Protein AF-A0A6J6PQ62-F1 (afdb_monomer_lite)

Sequence (44 aa):
MAQKIESGVIVFIVCDYGWKYLSTGAWTLDLDEATANAEKVIYF

Foldseek 3Di:
DDDDDPDDDDDDDDPPPCVVCVVVCLVVDDPVVNVVVVVVDDDD

Organism: NCBI:txid449393

Secondary structure (DSSP, 8-state):
-PPPPS---------S-GGGGGGGTTTSS-HHHHHHHHTT----

Structure (mmCIF, N/CA/C/O backbone):
data_AF-A0A6J6PQ62-F1
#
_entry.id   AF-A0A6J6PQ62-F1
#
loop_
_atom_site.group_PDB
_atom_site.id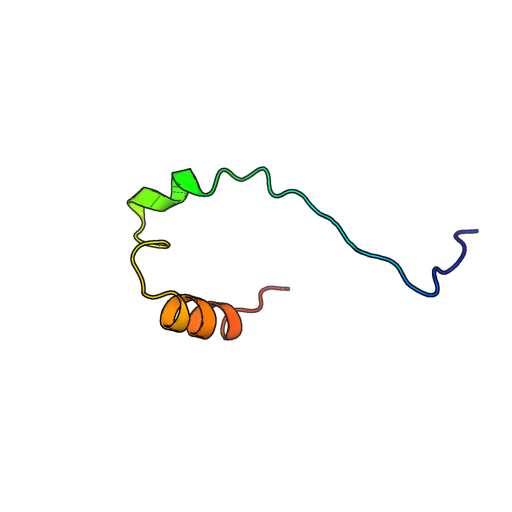
_atom_site.type_symbol
_atom_site.label_atom_id
_atom_site.label_alt_id
_atom_site.label_comp_id
_atom_site.label_asym_id
_atom_site.label_entity_id
_atom_site.label_seq_id
_atom_site.pdbx_PDB_ins_code
_atom_site.Cartn_x
_atom_site.Cartn_y
_atom_site.Cartn_z
_atom_site.occupancy
_atom_site.B_iso_or_equiv
_atom_site.auth_seq_id
_atom_site.auth_comp_id
_atom_site.auth_asym_id
_atom_site.auth_atom_id
_atom_site.pdbx_PDB_model_num
ATOM 1 N N . MET A 1 1 ? -7.478 1.588 32.003 1.00 49.25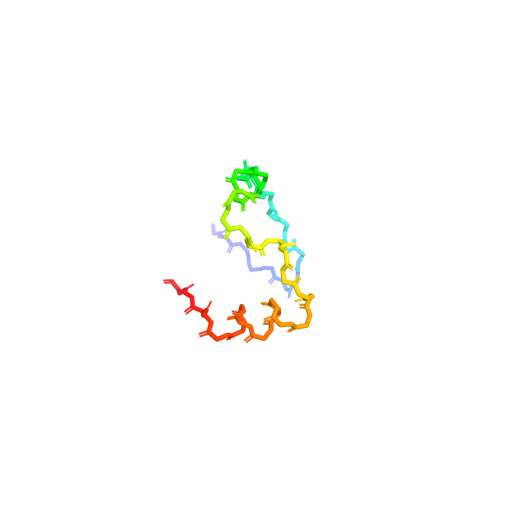 1 MET A N 1
ATOM 2 C CA . MET A 1 1 ? -7.482 0.329 31.223 1.00 49.25 1 MET A CA 1
ATOM 3 C C . MET A 1 1 ? -8.018 0.634 29.838 1.00 49.25 1 MET A C 1
ATOM 5 O O . MET A 1 1 ? -9.003 1.355 29.757 1.00 49.25 1 MET A O 1
ATOM 9 N N . ALA A 1 2 ? -7.384 0.134 28.779 1.00 61.25 2 ALA A N 1
ATOM 10 C CA . ALA A 1 2 ? -7.936 0.231 27.429 1.00 61.25 2 ALA A CA 1
ATOM 11 C C . ALA A 1 2 ? -9.013 -0.853 27.249 1.00 61.25 2 ALA A C 1
ATOM 13 O O . ALA A 1 2 ? -8.741 -2.029 27.491 1.00 61.25 2 ALA A O 1
ATOM 14 N N . GLN A 1 3 ? -10.235 -0.461 26.886 1.00 77.62 3 GLN A N 1
ATOM 15 C CA . GLN A 1 3 ? -11.304 -1.404 26.548 1.00 77.62 3 GLN A CA 1
ATOM 16 C C . GLN A 1 3 ? -11.049 -2.017 25.165 1.00 77.62 3 GLN A C 1
ATOM 18 O O . GLN A 1 3 ? -10.583 -1.341 24.249 1.00 77.62 3 GLN A O 1
ATOM 23 N N . LYS A 1 4 ? -11.343 -3.314 25.029 1.00 81.88 4 LYS A N 1
ATOM 24 C CA . LYS A 1 4 ? -11.225 -4.062 23.773 1.00 81.88 4 LYS A CA 1
ATOM 25 C C . LYS A 1 4 ? -12.390 -3.680 22.853 1.00 81.88 4 LYS A C 1
ATOM 27 O O . LYS A 1 4 ? -13.529 -3.636 23.307 1.00 81.88 4 LYS A O 1
ATOM 32 N N . ILE A 1 5 ? -12.106 -3.418 21.582 1.00 83.38 5 ILE A N 1
ATOM 33 C CA . ILE A 1 5 ? -13.117 -3.187 20.540 1.00 83.38 5 ILE A CA 1
ATOM 34 C C . ILE A 1 5 ? -13.525 -4.530 19.912 1.00 83.38 5 ILE A C 1
ATOM 36 O O . ILE A 1 5 ? -12.651 -5.325 19.574 1.00 83.38 5 ILE A O 1
ATOM 40 N N . GLU A 1 6 ? -14.832 -4.805 19.786 1.00 86.88 6 GLU A N 1
ATOM 41 C CA . GLU A 1 6 ? -15.341 -6.024 19.119 1.00 86.88 6 GLU A CA 1
ATOM 42 C C . GLU A 1 6 ? -15.197 -5.956 17.593 1.00 86.88 6 GLU A C 1
ATOM 44 O O . GLU A 1 6 ? -14.905 -6.963 16.954 1.00 86.88 6 GLU A O 1
ATOM 49 N N . SER A 1 7 ? -15.382 -4.774 17.002 1.00 88.31 7 SER A N 1
ATOM 50 C CA . SER A 1 7 ? -15.175 -4.523 15.574 1.00 88.31 7 SER A CA 1
ATOM 51 C C . SER A 1 7 ? -14.908 -3.037 15.316 1.00 88.31 7 SER A C 1
ATOM 53 O O . SER A 1 7 ? -15.254 -2.180 16.131 1.00 88.31 7 SER A O 1
ATOM 55 N N . GLY A 1 8 ? -14.260 -2.726 14.194 1.00 85.06 8 GLY A N 1
ATOM 56 C CA . GLY A 1 8 ? -13.953 -1.358 13.783 1.00 85.06 8 GLY A CA 1
ATOM 57 C C . GLY A 1 8 ? -13.291 -1.321 12.409 1.00 85.06 8 GLY A C 1
ATOM 58 O O . GLY A 1 8 ? -12.714 -2.312 11.965 1.00 85.06 8 GLY A O 1
ATOM 59 N N . VAL A 1 9 ? -13.382 -0.176 11.734 1.00 90.19 9 VAL A N 1
ATOM 60 C CA . VAL A 1 9 ? -12.699 0.059 10.457 1.00 90.19 9 VAL A CA 1
ATOM 61 C C . VAL A 1 9 ? -11.405 0.807 10.738 1.00 90.19 9 VAL A C 1
ATOM 63 O O . VAL A 1 9 ? -11.424 1.900 11.303 1.00 90.19 9 VAL A O 1
ATOM 66 N N . ILE A 1 10 ? -10.279 0.219 10.341 1.00 86.25 10 ILE A N 1
ATOM 67 C CA . ILE A 1 10 ? -8.981 0.886 10.403 1.00 86.25 10 ILE A CA 1
ATOM 68 C C . ILE A 1 10 ? -8.841 1.733 9.141 1.00 86.25 10 ILE A C 1
ATOM 70 O O . ILE A 1 10 ? -8.817 1.204 8.033 1.00 86.25 10 ILE A O 1
ATOM 74 N N . VAL A 1 11 ? -8.744 3.049 9.316 1.00 87.75 11 VAL A N 1
ATOM 75 C CA . VAL A 1 11 ? -8.471 3.993 8.229 1.00 87.75 11 VAL A CA 1
ATOM 76 C C . VAL A 1 11 ? -7.117 4.630 8.493 1.00 87.75 11 VAL A C 1
ATOM 78 O O . VAL A 1 11 ? -6.904 5.216 9.553 1.00 87.75 11 VAL A O 1
ATOM 81 N N . PHE A 1 12 ? -6.208 4.535 7.528 1.00 83.56 12 PHE A N 1
ATOM 82 C CA . PHE A 1 12 ? -4.942 5.256 7.553 1.00 83.56 12 PHE A CA 1
ATOM 83 C C . PHE A 1 12 ? -4.750 5.991 6.229 1.00 83.56 12 PHE A C 1
ATOM 85 O O . PHE A 1 12 ? -5.113 5.485 5.168 1.00 83.56 12 PHE A O 1
ATOM 92 N N . ILE A 1 13 ? -4.212 7.207 6.300 1.00 80.38 13 ILE A N 1
ATOM 93 C CA . ILE A 1 13 ? -3.906 8.019 5.124 1.00 80.38 13 ILE A CA 1
ATOM 94 C C . ILE A 1 13 ? -2.401 7.952 4.911 1.00 80.38 13 ILE A C 1
ATOM 96 O O . ILE A 1 13 ? -1.625 8.385 5.764 1.00 80.38 13 ILE A O 1
ATOM 100 N N . VAL A 1 14 ? -1.988 7.428 3.760 1.00 77.38 14 VAL A N 1
ATOM 101 C CA . VAL A 1 14 ? -0.591 7.486 3.333 1.00 77.38 14 VAL A CA 1
ATOM 102 C C . VAL A 1 14 ? -0.356 8.822 2.649 1.00 77.38 14 VAL A C 1
ATOM 104 O O . VAL A 1 14 ? -0.745 9.024 1.503 1.00 77.38 14 VAL A O 1
ATOM 107 N N . CYS A 1 15 ? 0.302 9.739 3.358 1.00 74.19 15 CYS A N 1
ATOM 108 C CA . CYS A 1 15 ? 0.746 11.018 2.798 1.00 74.19 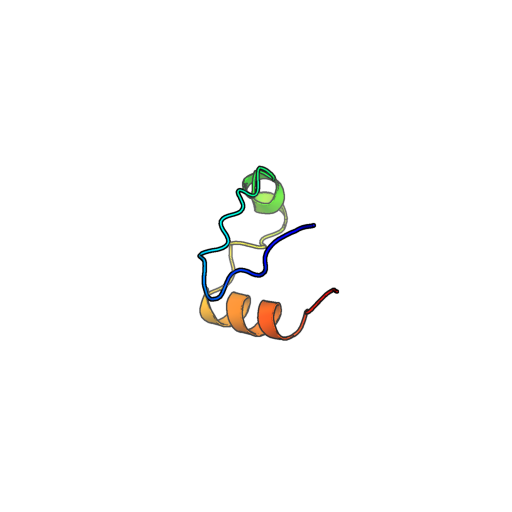15 CYS A CA 1
ATOM 109 C C . CYS A 1 15 ? 2.049 10.895 1.986 1.00 74.19 15 CYS A C 1
ATOM 111 O O . CYS A 1 15 ? 2.614 11.913 1.580 1.00 74.19 15 CYS A O 1
ATOM 113 N N . ASP A 1 16 ? 2.544 9.675 1.744 1.00 71.19 16 ASP A N 1
ATOM 114 C CA . ASP A 1 16 ? 3.573 9.451 0.734 1.00 71.19 16 ASP A CA 1
ATOM 115 C C . ASP A 1 16 ? 2.908 9.500 -0.636 1.00 71.19 16 ASP A C 1
ATOM 117 O O . ASP A 1 16 ? 2.426 8.519 -1.188 1.00 71.19 16 ASP A O 1
ATOM 121 N N . TYR A 1 17 ? 2.778 10.726 -1.108 1.00 60.38 17 TYR A N 1
ATOM 122 C CA . TYR A 1 17 ? 2.638 11.144 -2.485 1.00 60.38 17 TYR A CA 1
ATOM 123 C C . TYR A 1 17 ? 3.217 10.138 -3.508 1.00 60.38 17 TYR A C 1
ATOM 125 O O . TYR A 1 17 ? 4.303 10.338 -4.052 1.00 60.38 17 TYR A O 1
ATOM 133 N N . GLY A 1 18 ? 2.446 9.092 -3.832 1.00 63.38 18 GLY A N 1
ATOM 134 C CA . GLY A 1 18 ? 2.842 8.002 -4.732 1.00 63.38 18 GLY A CA 1
ATOM 135 C C . GLY A 1 18 ? 3.288 8.462 -6.126 1.00 63.38 18 GLY A C 1
ATOM 136 O O . GLY A 1 18 ? 3.953 7.715 -6.844 1.00 63.38 18 GLY A O 1
ATOM 137 N N . TRP A 1 19 ? 3.005 9.726 -6.473 1.00 63.50 19 TRP A N 1
ATOM 138 C CA . TRP A 1 19 ? 3.530 10.408 -7.654 1.00 63.50 19 TRP A CA 1
ATOM 139 C C . TRP A 1 19 ? 5.062 10.464 -7.708 1.00 63.50 19 TRP A C 1
ATOM 141 O O . TRP A 1 19 ? 5.628 10.492 -8.798 1.00 63.50 19 TRP A O 1
ATOM 151 N N . LYS A 1 20 ? 5.758 10.425 -6.564 1.00 64.94 20 LYS A N 1
ATOM 152 C CA . LYS A 1 20 ? 7.230 10.376 -6.523 1.00 64.94 20 LYS A CA 1
ATOM 153 C C . LYS A 1 20 ? 7.801 9.102 -7.153 1.00 64.94 20 LYS A C 1
ATOM 155 O O . LYS A 1 20 ? 8.937 9.121 -7.611 1.00 64.94 20 LYS A O 1
ATOM 160 N N . TYR A 1 21 ? 7.007 8.034 -7.228 1.00 69.25 21 TYR A N 1
ATOM 161 C CA . TYR A 1 21 ? 7.383 6.760 -7.843 1.00 69.25 21 TYR A CA 1
ATOM 162 C C . TYR A 1 21 ? 6.894 6.630 -9.294 1.00 69.25 21 TYR A C 1
ATOM 164 O O . TYR A 1 21 ? 7.004 5.568 -9.898 1.00 69.25 21 TYR A O 1
ATOM 172 N N . LEU A 1 22 ? 6.382 7.704 -9.908 1.00 66.56 22 LEU A N 1
ATOM 173 C CA . LEU A 1 22 ? 6.039 7.685 -11.337 1.00 66.56 22 LEU A CA 1
ATOM 174 C C . LEU A 1 22 ? 7.276 7.475 -12.218 1.00 66.56 22 LEU A C 1
ATOM 176 O O . LEU A 1 22 ? 7.182 6.850 -13.269 1.00 66.56 22 LEU A O 1
ATOM 180 N N . SER A 1 23 ? 8.444 7.941 -11.774 1.00 72.88 23 SER A N 1
ATOM 181 C CA . SER A 1 23 ? 9.713 7.754 -12.483 1.00 72.88 23 SER A CA 1
ATOM 182 C C . SER A 1 23 ? 10.277 6.333 -12.385 1.00 72.88 23 SER A C 1
ATOM 184 O O . SER A 1 23 ? 11.176 6.000 -13.153 1.00 72.88 23 SER A O 1
ATOM 186 N N . THR A 1 24 ? 9.774 5.491 -11.475 1.00 74.31 24 THR A N 1
ATOM 187 C CA . THR A 1 24 ? 10.256 4.109 -11.303 1.00 74.31 24 THR A CA 1
ATOM 188 C C . THR A 1 24 ? 9.486 3.100 -12.155 1.00 74.31 24 THR A C 1
ATOM 190 O O . THR A 1 24 ? 9.842 1.926 -12.167 1.00 74.31 24 THR A O 1
ATOM 193 N N . GLY A 1 25 ? 8.427 3.531 -12.853 1.00 70.75 25 GLY A N 1
ATOM 194 C CA . GLY A 1 25 ? 7.542 2.634 -13.603 1.00 70.75 25 GLY A CA 1
ATOM 195 C C . GLY A 1 25 ? 6.634 1.775 -12.714 1.00 70.75 25 GLY A C 1
ATOM 196 O O . GLY A 1 25 ? 5.945 0.891 -13.211 1.00 70.75 25 GLY A O 1
ATOM 197 N N . ALA A 1 26 ? 6.577 2.037 -11.403 1.00 68.62 26 ALA A N 1
ATOM 198 C CA . ALA A 1 26 ? 5.757 1.256 -10.469 1.00 68.62 26 ALA A CA 1
ATOM 199 C C . ALA A 1 26 ? 4.254 1.259 -10.815 1.00 68.62 26 ALA A C 1
ATOM 201 O O . ALA A 1 26 ? 3.530 0.348 -10.430 1.00 68.62 26 ALA A O 1
ATOM 202 N N . TRP A 1 27 ? 3.798 2.266 -11.565 1.00 68.06 27 TRP A N 1
ATOM 203 C CA . TRP A 1 27 ? 2.403 2.448 -11.978 1.00 68.06 27 TRP A CA 1
ATOM 204 C C . TRP A 1 27 ? 2.153 2.148 -13.460 1.00 68.06 27 TRP A C 1
ATOM 206 O O . TRP A 1 27 ? 1.064 2.414 -13.959 1.00 68.06 27 TRP A O 1
ATOM 216 N N . THR A 1 28 ? 3.163 1.669 -14.191 1.00 74.75 28 THR A N 1
ATOM 217 C CA . THR A 1 28 ? 3.045 1.388 -15.633 1.00 74.75 28 THR A CA 1
ATOM 218 C C . THR A 1 28 ? 2.755 -0.079 -15.936 1.00 74.75 28 THR A C 1
ATOM 220 O O . THR A 1 28 ? 2.583 -0.428 -17.100 1.00 74.75 28 THR A O 1
ATOM 223 N N . LEU A 1 29 ? 2.742 -0.932 -14.910 1.00 70.81 29 LEU A N 1
ATOM 224 C CA . LEU A 1 29 ? 2.378 -2.339 -15.031 1.00 70.81 29 LEU A CA 1
ATOM 225 C C . LEU A 1 29 ? 0.860 -2.503 -15.048 1.00 70.81 29 LEU A C 1
ATOM 227 O O . LEU A 1 29 ? 0.126 -1.674 -14.505 1.00 70.81 29 LEU A O 1
ATOM 231 N N . ASP A 1 30 ? 0.411 -3.598 -15.656 1.00 82.00 30 ASP A N 1
ATOM 232 C CA . ASP A 1 30 ? -0.980 -4.010 -15.552 1.00 82.00 30 ASP A CA 1
ATOM 233 C C . ASP A 1 30 ? -1.350 -4.251 -14.077 1.00 82.00 30 ASP A C 1
ATOM 235 O O . ASP A 1 30 ? -0.531 -4.726 -13.281 1.00 82.00 30 ASP A O 1
ATOM 239 N N . LEU A 1 31 ? -2.575 -3.879 -13.700 1.00 77.25 31 LEU A N 1
ATOM 240 C CA . LEU A 1 31 ? -3.034 -3.949 -12.312 1.00 77.25 31 LEU A CA 1
ATOM 241 C C . LEU A 1 31 ? -2.994 -5.382 -11.766 1.00 77.25 31 LEU A C 1
ATOM 243 O O . LEU A 1 31 ? -2.696 -5.564 -10.581 1.00 77.25 31 LEU A O 1
ATOM 247 N N . ASP A 1 32 ? -3.225 -6.388 -12.610 1.00 80.00 32 ASP A N 1
ATOM 248 C CA . ASP A 1 32 ? -3.183 -7.794 -12.205 1.00 80.00 32 ASP A CA 1
ATOM 249 C C . ASP A 1 32 ? -1.744 -8.228 -11.887 1.00 80.00 32 ASP A C 1
ATOM 251 O O . ASP A 1 32 ? -1.486 -8.906 -10.889 1.00 80.00 32 ASP A O 1
ATOM 255 N N . GLU A 1 33 ? -0.774 -7.768 -12.680 1.00 80.00 33 GLU A N 1
ATOM 256 C CA . GLU A 1 33 ? 0.649 -8.043 -12.459 1.00 80.00 33 GLU A CA 1
ATOM 257 C C . GLU A 1 33 ? 1.184 -7.317 -11.215 1.00 80.00 33 GLU A C 1
ATOM 259 O O . GLU A 1 33 ? 1.911 -7.902 -10.405 1.00 80.00 33 GLU A O 1
ATOM 264 N N . ALA A 1 34 ? 0.786 -6.058 -11.012 1.00 75.69 34 ALA A N 1
ATOM 265 C CA . ALA A 1 34 ? 1.129 -5.293 -9.815 1.00 75.69 34 ALA A CA 1
ATOM 266 C C . ALA A 1 34 ? 0.569 -5.951 -8.541 1.00 75.69 34 ALA A C 1
ATOM 268 O O . ALA A 1 34 ? 1.287 -6.079 -7.545 1.00 75.69 34 ALA A O 1
ATOM 269 N N . THR A 1 35 ? -0.676 -6.433 -8.594 1.00 76.69 35 THR A N 1
ATOM 270 C CA . THR A 1 35 ? -1.332 -7.148 -7.488 1.00 76.69 35 THR A CA 1
ATOM 271 C C . THR A 1 35 ? -0.589 -8.440 -7.152 1.00 76.69 35 THR A C 1
ATOM 273 O O . THR A 1 35 ? -0.196 -8.646 -6.003 1.00 76.69 35 THR A O 1
ATOM 276 N N . ALA A 1 36 ? -0.283 -9.260 -8.161 1.00 79.81 36 ALA A N 1
ATOM 277 C CA . ALA A 1 36 ? 0.440 -10.518 -7.977 1.00 79.81 36 ALA A CA 1
ATOM 278 C C . ALA A 1 36 ? 1.866 -10.330 -7.422 1.00 79.81 36 ALA A C 1
ATOM 280 O O . ALA A 1 36 ? 2.417 -11.235 -6.789 1.00 79.81 36 ALA A O 1
ATOM 281 N N . ASN A 1 37 ? 2.497 -9.180 -7.669 1.00 73.62 37 ASN A N 1
ATOM 282 C CA . ASN A 1 37 ? 3.802 -8.844 -7.099 1.00 73.62 37 ASN A CA 1
ATOM 283 C C . ASN A 1 37 ? 3.693 -8.336 -5.657 1.00 73.62 37 ASN A C 1
ATOM 285 O O . ASN A 1 37 ? 4.504 -8.733 -4.820 1.00 73.62 37 ASN A O 1
ATOM 289 N N . ALA A 1 38 ? 2.683 -7.519 -5.346 1.00 72.31 38 ALA A N 1
ATOM 290 C CA . ALA A 1 38 ? 2.427 -7.043 -3.988 1.00 72.31 38 ALA A CA 1
ATOM 291 C C . ALA A 1 38 ? 2.123 -8.197 -3.015 1.00 72.31 38 ALA A C 1
ATOM 293 O O . ALA A 1 38 ? 2.621 -8.199 -1.892 1.00 72.31 38 ALA A O 1
ATOM 294 N N . GLU A 1 39 ? 1.397 -9.229 -3.456 1.00 71.94 39 GLU A N 1
ATOM 295 C CA . GLU A 1 39 ? 1.111 -10.426 -2.645 1.00 71.94 39 GLU A CA 1
ATOM 296 C C . GLU A 1 39 ? 2.363 -11.227 -2.253 1.00 71.94 39 GLU A C 1
ATOM 298 O O . GLU A 1 39 ? 2.376 -11.913 -1.231 1.00 71.94 39 GLU A O 1
ATOM 303 N N . LYS A 1 40 ? 3.437 -11.143 -3.045 1.00 71.06 40 LYS A N 1
ATOM 304 C CA . LYS A 1 40 ? 4.697 -11.861 -2.785 1.00 71.06 40 LYS A CA 1
ATOM 305 C C . LYS A 1 40 ? 5.611 -11.120 -1.813 1.00 71.06 40 LYS A C 1
ATOM 307 O O . LYS A 1 40 ? 6.571 -11.704 -1.314 1.00 71.06 40 LYS A O 1
ATOM 312 N N . VAL A 1 41 ? 5.338 -9.842 -1.563 1.00 62.19 41 VAL A N 1
ATOM 313 C CA . VAL A 1 41 ? 6.188 -8.946 -0.781 1.00 62.19 41 VAL A CA 1
ATOM 314 C C . VAL A 1 41 ? 5.407 -8.491 0.449 1.00 62.19 41 VAL A C 1
ATOM 316 O O . VAL A 1 41 ? 4.914 -7.371 0.523 1.00 62.19 41 VAL A O 1
ATOM 319 N N . ILE A 1 42 ? 5.290 -9.372 1.444 1.00 60.69 42 ILE A N 1
ATOM 320 C CA . ILE A 1 42 ? 4.826 -8.981 2.779 1.00 60.69 42 ILE A CA 1
ATOM 321 C C . ILE A 1 42 ? 6.065 -8.613 3.604 1.00 60.69 42 ILE A C 1
ATOM 323 O O . ILE A 1 42 ? 6.775 -9.494 4.089 1.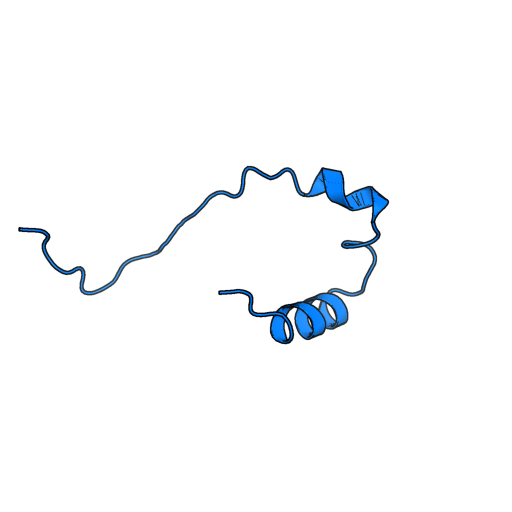00 60.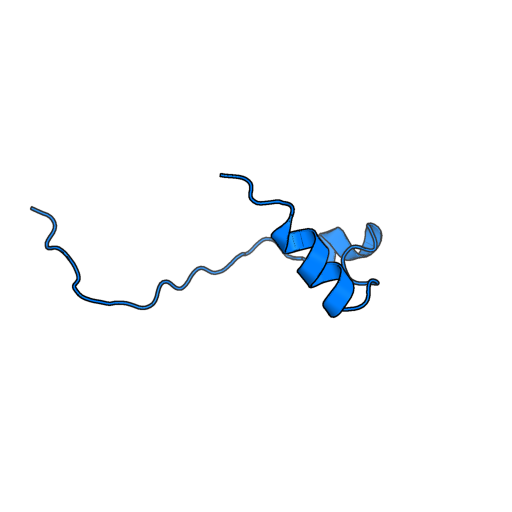69 42 ILE A O 1
ATOM 327 N N . TYR A 1 43 ? 6.341 -7.314 3.744 1.00 52.94 43 TYR A N 1
ATOM 328 C CA . TYR A 1 43 ? 7.247 -6.808 4.778 1.00 52.94 43 TYR A CA 1
ATOM 329 C C . TYR A 1 43 ? 6.439 -6.581 6.057 1.00 52.94 43 TYR A C 1
ATOM 331 O O . TYR A 1 43 ? 5.486 -5.801 6.057 1.00 52.94 43 TYR A O 1
ATOM 339 N N . PHE A 1 44 ? 6.819 -7.289 7.120 1.00 50.84 44 PHE A N 1
ATOM 340 C CA . PHE A 1 44 ? 6.429 -6.964 8.491 1.00 50.84 44 PHE A CA 1
ATOM 341 C C . PHE A 1 44 ? 7.405 -5.942 9.074 1.00 50.84 44 PHE A C 1
ATOM 343 O O . PHE A 1 44 ? 8.618 -6.066 8.777 1.00 50.84 44 PHE A O 1
#

Radius of gyration: 16.17 Å; chains: 1; bounding box: 26×23×47 Å

pLDDT: mean 73.18, std 9.9, range [49.25, 90.19]

=== Feature glossary ===
Feature key, reading from the visual/contextual features back to the raw sequence:

Rendered structure images. Six rendered views show the 3D structure from the faces of a cube — i.e. along ±x, ±y, ±z. Rendering representation is drawn randomly per protein from cartoon (secondary-structure ribbons), sticks (backbone bonds), or molecular surface; coloring is either N→C rainbow (blue at the N-terminus through red at the C-terminus) or one color per chain.

Contact-map, Ramachandran, and PAE plots. The contact map is a binary N×N matrix image: pixel (i, j) is dark where Cα_i and Cα_j are within 8 Å and |i−j|>4. Because the |i−j|>4 filter removes local helical contacts, off-diagonal stripes parallel to the main diagonal indicate parallel β-sheets; stripes perpendicular to it indicate antiparallel β-sheets. The Ramachandran plot scatters every residue's (φ, ψ) pair against the sterically allowed regions. The PAE heatmap renders the predicted-aligned-error matrix.

InterPro / GO / CATH / organism. Database cross-references. InterPro integrates a dozen domain/family signature databases into unified entries with residue-range hits. GO terms attach function/process/location labels with evidence codes. CATH codes position the fold in a four-level structural taxonomy. Organism is the NCBI-taxonomy species name.

Nearest PDB structures. The Foldseek neighbor list gives the closest experimentally determined structures in the PDB, ranked by structural alignment. TM-score near 1 means near-identical fold; near 0.3 means only rough topology match. This is how one finds what a novel AlphaFold prediction most resembles in the solved-structure universe.

Predicted aligned error. PAE(i, j) answers: if I align the predicted and true structures on residue i, how far off (in Å) do I expect residue j to be? A block-diagonal PAE matrix with low values on the blocks and high values off-diagonal is the signature of a multi-domain protein with confidently predicted domains but uncertain inter-domain orientation.

Solvent-accessible surface area. Accessible surface area quantifies burial. A residue with SASA near zero is packed into the hydrophobic core; one with SASA >100 Å² sits on the surface. Computed here via the Shrake–Rupley numerical algorithm with a 1.4 Å probe.

B-factor. B-factor (Debye–Waller factor) reflects atomic displacement in the crystal lattice. It is an experimental observable (units Å²), not a prediction; low values mean the atom is pinned down, high values mean it moves or is heterogeneous across the crystal.

pLDDT. For AlphaFold models, the B-factor field carries pLDDT — the model's own estimate of local accuracy on a 0–100 scale. Regions with pLDDT<50 should be treated as essentially unmodeled; they often correspond to intrinsically disordered segments.

Backbone torsions (φ/ψ). φ (phi) and ψ (psi) are the two rotatable backbone dihedrals per residue: φ is the C(i-1)–N–Cα–C torsion, ψ is the N–Cα–C–N(i+1) torsion, both in degrees on (−180°, 180°]. α-helical residues cluster near (−60°, −45°); β-strand residues near (−120°, +130°). A Ramachandran plot is simply a scatter of (φ, ψ) for every residue.

Radius of gyration, Cα contacts, bounding box. Radius of gyration (Rg) is the root-mean-square distance of Cα atoms from their centroid — a single number for overall size and compactness. A globular domain of N residues has Rg ≈ 2.2·N^0.38 Å; an extended or disordered chain has a much larger Rg. The Cα contact count is the number of residue pairs whose Cα atoms are within 8 Å and are more than four positions apart in sequence — a standard proxy for tertiary packing density. The bounding box is the smallest axis-aligned box enclosing all Cα atoms.

Secondary structure (3-state, P-SEA). Three-state secondary structure (P-SEA) collapses the eight DSSP classes into helix (a), strand (b), and coil (c). P-SEA assigns these from Cα geometry alone — distances and angles — without requiring backbone oxygens, so it works on any Cα trace.

Secondary structure (8-state, DSSP). DSSP 8-state secondary structure assigns each residue one of H (α-helix), G (3₁₀-helix), I (π-helix), E (extended β-strand), B (isolated β-bridge), T (hydrogen-bonded turn), S (bend), or '-' (coil). The assignment is computed from backbone hydrogen-bond geometry via the Kabsch–Sander algorithm.

Foldseek 3Di. A 3Di character summarizes, for each residue, the relative or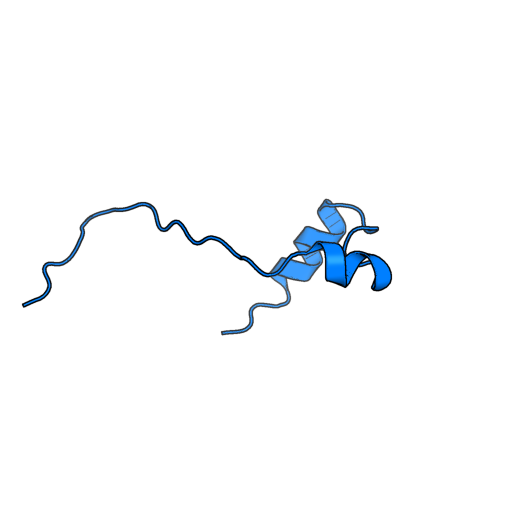ientation of the Cα frame of its nearest spatial neighbor. Because it encodes fold topology rather than chemistry, 3Di alignments detect remote structural similarity that sequence alignment misses.

mmCIF coordinates. The mmCIF block holds the 3D Cartesian coordinates of each backbone atom (N, Cα, C, O) in ångströms. mmCIF is the PDB's canonical archive format — a tagged-loop text representation of the atomic model.

Sequence. Sequence gives the chain of amino acids in standard one-letter code (A=alanine, C=cysteine, …, Y=tyrosine), read N→C. It is the only feature that is directly encoded by the gene; all structural features are derived from the folded form of this sequence.